Protein AF-A0AAD4GGA5-F1 (afdb_monomer)

Secondary structure (DSSP, 8-state):
-HHHHHHHHHHHHHHHHHHHHHHHHHHHHHHHHHHHHHHHHHHHHHHHHHHHHTS--HHHHHHHHHHHHHHHHSTTSSTTS---------S-HHHHHHHHHHHHHHHHHHHHHHHHHHHHT-

Foldseek 3Di:
DVVVVVVVVVVVVVVVVVVVVCVLVVVVVVVVVVLVVVVVVLVVVLVVVVVVLVDDDVVLQVVLVVVVVVCVVVVPPPPPDDSDSPPCPTDPPVVSVVVNVVVVVVSVVVVVVVVVVSVVSD

InterPro domains:
  IPR045338 Domain of unknown function DUF6535 [PF20153] (7-122)

Solvent-accessible surface area (backbone atoms only — not comparable to full-atom values): 7010 Å² total; per-residue (Å²): 114,69,66,61,53,50,52,52,52,51,50,50,52,51,54,50,52,49,49,51,48,51,54,57,48,49,56,51,50,53,54,52,49,56,48,53,50,51,54,49,51,51,50,51,50,47,54,51,48,53,54,55,52,69,47,76,59,69,62,62,57,48,52,48,51,50,54,49,51,52,35,71,74,37,85,67,78,49,84,87,55,85,87,62,78,80,75,77,83,61,65,60,66,67,60,56,48,52,53,52,51,52,55,49,50,52,52,50,51,52,52,51,52,44,54,53,50,58,60,66,76,104

Mean predicted aligned error: 15.93 Å

Organism: NCBI:txid1328754

Radius of gyration: 30.96 Å; Cα contacts (8 Å, |Δi|>4): 26; chains: 1; bounding box: 60×20×98 Å

pLDDT: mean 70.15, std 10.77, range [49.81, 89.25]

Structure (mmCIF, N/CA/C/O backbone):
data_AF-A0AAD4GGA5-F1
#
_entry.id   AF-A0AAD4GGA5-F1
#
loop_
_atom_site.group_PDB
_atom_site.id
_atom_site.type_symbol
_atom_site.label_atom_id
_atom_site.label_alt_id
_atom_site.label_comp_id
_atom_site.label_asym_id
_atom_site.label_entity_id
_atom_site.label_seq_id
_atom_site.pdbx_PDB_ins_code
_atom_site.Cartn_x
_atom_site.Cartn_y
_atom_site.Cartn_z
_atom_site.occupancy
_atom_site.B_iso_or_equiv
_atom_site.auth_seq_id
_atom_site.auth_comp_id
_atom_site.auth_asym_id
_atom_site.auth_atom_id
_atom_site.pdbx_PDB_model_num
ATOM 1 N N . ASP A 1 1 ? 21.864 12.130 -53.536 1.00 63.09 1 ASP A N 1
ATOM 2 C CA . ASP A 1 1 ? 21.676 10.683 -53.293 1.00 63.09 1 ASP A CA 1
ATOM 3 C C . ASP A 1 1 ? 22.398 10.146 -52.047 1.00 63.09 1 ASP A C 1
ATOM 5 O O . ASP A 1 1 ? 21.815 9.370 -51.300 1.00 63.09 1 ASP A O 1
ATOM 9 N N . ARG A 1 2 ? 23.648 10.552 -51.757 1.00 67.06 2 ARG A N 1
ATOM 10 C CA . ARG A 1 2 ? 24.365 10.100 -50.540 1.00 67.06 2 ARG A CA 1
ATOM 11 C C . ARG A 1 2 ? 23.802 10.681 -49.237 1.00 67.06 2 ARG A C 1
ATOM 13 O O . ARG A 1 2 ? 23.651 9.937 -48.275 1.00 67.06 2 ARG A O 1
ATOM 20 N N . GLU A 1 3 ? 23.435 11.962 -49.228 1.00 72.38 3 GLU A N 1
ATOM 21 C CA . GLU A 1 3 ? 22.825 12.595 -48.049 1.00 72.38 3 GLU A CA 1
ATOM 22 C C . GLU A 1 3 ? 21.473 11.977 -47.696 1.00 72.38 3 GLU A C 1
ATOM 24 O O . GLU A 1 3 ? 21.202 11.696 -46.537 1.00 72.38 3 GLU A O 1
ATOM 29 N N . THR A 1 4 ? 20.652 11.666 -48.699 1.00 75.38 4 THR A N 1
ATOM 30 C CA . THR A 1 4 ? 19.338 11.047 -48.501 1.00 75.38 4 THR A CA 1
ATOM 31 C C . THR A 1 4 ? 19.458 9.666 -47.856 1.00 75.38 4 THR A C 1
ATOM 33 O O . THR A 1 4 ? 18.672 9.331 -46.978 1.00 75.38 4 THR A O 1
ATOM 36 N N . ARG A 1 5 ? 20.475 8.875 -48.234 1.00 76.12 5 ARG A N 1
ATOM 37 C CA . ARG A 1 5 ? 20.773 7.589 -47.582 1.00 76.12 5 ARG A CA 1
ATOM 38 C C . ARG A 1 5 ? 21.291 7.750 -46.153 1.00 76.12 5 ARG A C 1
ATOM 40 O O . ARG A 1 5 ? 20.927 6.945 -45.304 1.00 76.12 5 ARG A O 1
ATOM 47 N N . PHE A 1 6 ? 22.113 8.766 -45.894 1.00 81.94 6 PHE A N 1
ATOM 48 C CA . PHE A 1 6 ? 22.622 9.055 -44.553 1.00 81.94 6 PHE A CA 1
ATOM 49 C C . PHE A 1 6 ? 21.489 9.448 -43.601 1.00 81.94 6 PHE A C 1
ATOM 51 O O . PHE A 1 6 ? 21.328 8.824 -42.557 1.00 81.94 6 PHE A O 1
ATOM 58 N N . TRP A 1 7 ? 20.639 10.394 -44.008 1.00 83.38 7 TRP A N 1
ATOM 59 C CA . TRP A 1 7 ? 19.472 10.812 -43.231 1.00 83.38 7 TRP A CA 1
ATOM 60 C C . TRP A 1 7 ? 18.483 9.675 -43.005 1.00 83.38 7 TRP A C 1
ATOM 62 O O . TRP A 1 7 ? 17.972 9.530 -41.902 1.00 83.38 7 TRP A O 1
ATOM 72 N N . LYS A 1 8 ? 18.252 8.827 -44.014 1.00 84.50 8 LYS A N 1
ATOM 73 C CA . LYS A 1 8 ? 17.355 7.675 -43.879 1.00 84.50 8 LYS A CA 1
ATOM 74 C C . LYS A 1 8 ? 17.874 6.665 -42.855 1.00 84.50 8 LYS A C 1
ATOM 76 O O . LYS A 1 8 ? 17.095 6.176 -42.050 1.00 84.50 8 LYS A O 1
ATOM 81 N N . LYS A 1 9 ? 19.184 6.407 -42.853 1.00 85.44 9 LYS A N 1
ATOM 82 C CA . LYS A 1 9 ? 19.819 5.488 -41.903 1.00 85.44 9 LYS A CA 1
ATOM 83 C C . LYS A 1 9 ? 19.910 6.069 -40.490 1.00 85.44 9 LYS A C 1
ATOM 85 O O . LYS A 1 9 ? 19.712 5.344 -39.527 1.00 85.44 9 LYS A O 1
ATOM 90 N N . TYR A 1 10 ? 20.155 7.374 -40.367 1.00 85.12 10 TYR A N 1
ATOM 91 C CA . TYR A 1 10 ? 20.096 8.080 -39.086 1.00 85.12 10 TYR A CA 1
ATOM 92 C C . TYR A 1 10 ? 18.684 8.057 -38.494 1.00 85.12 10 TYR A C 1
ATOM 94 O O . T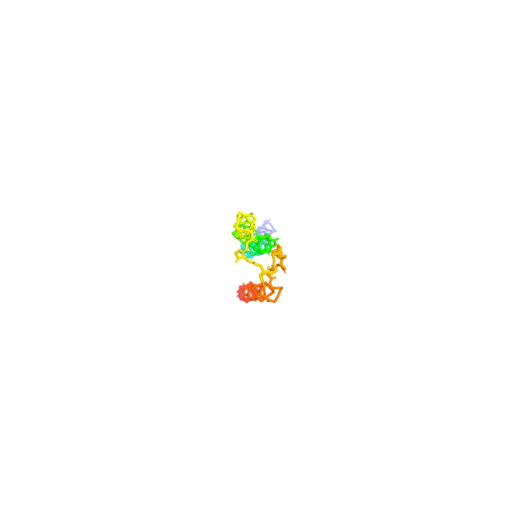YR A 1 10 ? 18.519 7.779 -37.313 1.00 85.12 10 TYR A O 1
ATOM 102 N N . LEU A 1 11 ? 17.667 8.314 -39.322 1.00 88.44 11 LEU A N 1
ATOM 103 C CA . LEU A 1 11 ? 16.273 8.302 -38.893 1.00 88.44 11 LEU A CA 1
ATOM 104 C C . LEU A 1 11 ? 15.829 6.898 -38.467 1.00 88.44 11 LEU A C 1
ATOM 106 O O . LEU A 1 11 ? 15.130 6.768 -37.474 1.00 88.44 11 LEU A O 1
ATOM 110 N N . GLU A 1 12 ? 16.267 5.861 -39.182 1.00 89.25 12 GLU A N 1
ATOM 111 C CA . GLU A 1 12 ? 16.008 4.460 -38.830 1.00 89.25 12 GLU A CA 1
ATOM 112 C C . GLU A 1 12 ? 16.652 4.072 -37.490 1.00 89.25 12 GLU A C 1
ATOM 114 O O . GLU A 1 12 ? 15.994 3.464 -36.652 1.00 89.25 12 GLU A O 1
ATOM 119 N N . GLU A 1 13 ? 17.904 4.476 -37.251 1.00 85.12 13 GLU A N 1
ATOM 120 C CA . GLU A 1 13 ? 18.596 4.221 -35.981 1.00 85.12 13 GLU A CA 1
ATOM 121 C C . GLU A 1 13 ? 17.954 4.990 -34.815 1.00 85.12 13 GLU A C 1
ATOM 123 O O . GLU A 1 13 ? 17.745 4.432 -33.739 1.00 85.12 13 GLU A O 1
ATOM 128 N N . ALA A 1 14 ? 17.590 6.257 -35.037 1.00 82.44 14 ALA A N 1
ATOM 129 C CA . ALA A 1 14 ? 16.913 7.084 -34.042 1.00 82.44 14 ALA A CA 1
ATOM 130 C C . ALA A 1 14 ? 15.531 6.521 -33.675 1.00 82.44 14 ALA A C 1
ATOM 132 O O . ALA A 1 14 ? 15.186 6.459 -32.501 1.00 82.44 14 ALA A O 1
ATOM 133 N N . ASP A 1 15 ? 14.769 6.061 -34.665 1.00 87.19 15 ASP A N 1
ATOM 134 C CA . ASP A 1 15 ? 13.454 5.442 -34.485 1.00 87.19 15 ASP A CA 1
ATOM 135 C C . ASP A 1 15 ? 13.549 4.076 -33.776 1.00 87.19 15 ASP A C 1
ATOM 137 O O . ASP A 1 15 ? 12.698 3.723 -32.959 1.00 87.19 15 ASP A O 1
ATOM 141 N N . ASN A 1 16 ? 14.623 3.315 -34.015 1.00 84.31 16 ASN A N 1
ATOM 142 C CA . ASN A 1 16 ? 14.896 2.091 -33.262 1.00 84.31 16 ASN A CA 1
ATOM 143 C C . ASN A 1 16 ? 15.264 2.370 -31.801 1.00 84.31 16 ASN A C 1
ATOM 145 O O . ASN A 1 16 ? 14.731 1.717 -30.903 1.00 84.31 16 ASN A O 1
ATOM 149 N N . TYR A 1 17 ? 16.131 3.355 -31.561 1.00 81.31 17 TYR A N 1
ATOM 150 C CA . TYR A 1 17 ? 16.516 3.768 -30.214 1.00 81.31 17 TYR A CA 1
ATOM 151 C C . TYR A 1 17 ? 15.314 4.288 -29.416 1.00 81.31 17 TYR A C 1
ATOM 153 O O . TYR A 1 17 ? 15.133 3.917 -28.257 1.00 81.31 17 TYR A O 1
ATOM 161 N N . ASP A 1 18 ? 14.461 5.100 -30.043 1.00 81.69 18 ASP A N 1
ATOM 162 C CA . ASP A 1 18 ? 13.271 5.656 -29.400 1.00 81.69 18 ASP A CA 1
ATOM 163 C C . ASP A 1 18 ? 12.245 4.559 -29.079 1.00 81.69 18 ASP A C 1
ATOM 165 O O . ASP A 1 18 ? 11.717 4.502 -27.968 1.00 81.69 18 ASP A O 1
ATOM 169 N N . ARG A 1 19 ? 12.039 3.593 -29.987 1.00 80.75 19 ARG A N 1
ATOM 170 C CA . ARG A 1 19 ? 11.214 2.406 -29.705 1.00 80.75 19 ARG A CA 1
ATOM 171 C C . ARG A 1 19 ? 11.735 1.591 -28.531 1.00 80.75 19 ARG A C 1
ATOM 173 O O . ARG A 1 19 ? 10.940 1.172 -27.690 1.00 80.75 19 ARG A O 1
ATOM 180 N N . ASP A 1 20 ? 13.038 1.344 -28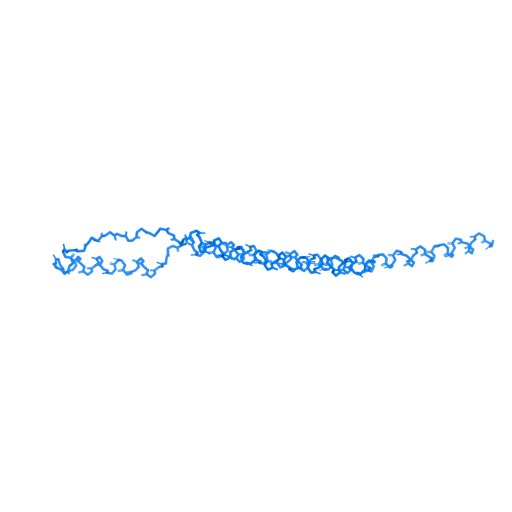.465 1.00 79.75 20 ASP A N 1
ATOM 181 C CA . ASP A 1 20 ? 13.633 0.583 -27.367 1.00 79.75 20 ASP A CA 1
ATOM 182 C C . ASP A 1 20 ? 13.570 1.346 -26.042 1.00 79.75 20 ASP A C 1
ATOM 184 O O . ASP A 1 20 ? 13.275 0.749 -25.002 1.00 79.75 20 ASP A O 1
ATOM 188 N N . PHE A 1 21 ? 13.745 2.667 -26.078 1.00 74.00 21 PHE A N 1
ATOM 189 C CA . PHE A 1 21 ? 13.574 3.536 -24.921 1.00 74.00 21 PHE A CA 1
ATOM 190 C C . PHE A 1 21 ? 12.125 3.541 -24.424 1.00 74.00 21 PHE A C 1
ATOM 192 O O . PHE A 1 21 ? 11.890 3.319 -23.236 1.00 74.00 21 PHE A O 1
ATOM 199 N N . ILE A 1 22 ? 11.146 3.709 -25.317 1.00 77.00 22 ILE A N 1
ATOM 200 C CA . ILE A 1 22 ? 9.717 3.658 -24.981 1.00 77.00 22 ILE A CA 1
ATOM 201 C C . ILE A 1 22 ? 9.338 2.273 -24.456 1.00 77.00 22 ILE A C 1
ATOM 203 O O . ILE A 1 22 ? 8.606 2.178 -23.475 1.00 77.00 22 ILE A O 1
ATOM 207 N N . ARG A 1 23 ? 9.866 1.194 -25.041 1.00 75.38 23 ARG A N 1
ATOM 208 C CA . ARG A 1 23 ? 9.612 -0.182 -24.590 1.00 75.38 23 ARG A CA 1
ATOM 209 C C . ARG A 1 23 ? 10.174 -0.442 -23.190 1.00 75.38 23 ARG A C 1
ATOM 211 O O . ARG A 1 23 ? 9.469 -0.986 -22.342 1.00 75.38 23 ARG A O 1
ATOM 218 N N . LYS A 1 24 ? 11.414 -0.016 -22.922 1.00 70.69 24 LYS A N 1
ATOM 219 C CA . LYS A 1 24 ? 12.052 -0.122 -21.598 1.00 70.69 24 LYS A CA 1
ATOM 220 C C . LYS A 1 24 ? 11.335 0.754 -20.569 1.00 70.69 24 LYS A C 1
ATOM 222 O O . LYS A 1 24 ? 11.066 0.308 -19.459 1.00 70.69 24 LYS A O 1
ATOM 227 N N . ASN A 1 25 ? 10.973 1.979 -20.943 1.00 67.00 25 ASN A N 1
ATOM 228 C CA . ASN A 1 25 ? 10.278 2.914 -20.066 1.00 67.00 25 ASN A CA 1
ATOM 229 C C . ASN A 1 25 ? 8.826 2.497 -19.787 1.00 67.00 25 ASN A C 1
ATOM 231 O O . ASN A 1 25 ? 8.367 2.634 -18.659 1.00 67.00 25 ASN A O 1
ATOM 235 N N . GLY A 1 26 ? 8.122 1.938 -20.772 1.00 72.19 26 GLY A N 1
ATOM 236 C CA . GLY A 1 26 ? 6.757 1.431 -20.621 1.00 72.19 26 GLY A CA 1
ATOM 237 C C . GLY A 1 26 ? 6.664 0.338 -19.556 1.00 72.19 26 GLY A C 1
ATOM 238 O O . GLY A 1 26 ? 5.834 0.433 -18.658 1.00 72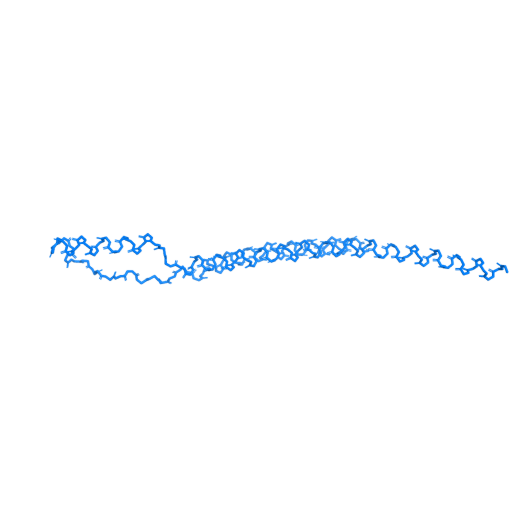.19 26 GLY A O 1
ATOM 239 N N . SER A 1 27 ? 7.598 -0.618 -19.575 1.00 67.88 27 SER A N 1
ATOM 240 C CA . SER A 1 27 ? 7.730 -1.654 -18.535 1.00 67.88 27 SER A CA 1
ATOM 241 C C . SER A 1 27 ? 7.946 -1.057 -17.133 1.00 67.88 27 SER A C 1
ATOM 243 O O . SER A 1 27 ? 7.331 -1.482 -16.153 1.00 67.88 27 SER A O 1
ATOM 245 N N . ASN A 1 28 ? 8.769 -0.007 -17.023 1.00 71.06 28 ASN A N 1
ATOM 246 C CA . ASN A 1 28 ? 9.010 0.676 -15.748 1.00 71.06 28 ASN A CA 1
ATOM 247 C C . ASN A 1 28 ? 7.756 1.409 -15.240 1.00 71.06 28 ASN A C 1
ATOM 249 O O . ASN A 1 28 ? 7.478 1.398 -14.040 1.00 71.06 28 ASN A O 1
ATOM 253 N N . VAL A 1 29 ? 6.991 2.031 -16.143 1.00 76.31 29 VAL A N 1
ATOM 254 C CA . VAL A 1 29 ? 5.741 2.734 -15.815 1.00 76.31 29 VAL A CA 1
ATOM 255 C C . VAL A 1 29 ? 4.668 1.754 -15.340 1.00 76.31 29 VAL A C 1
ATOM 257 O O . VAL A 1 29 ? 4.014 2.033 -14.338 1.00 76.31 29 VAL A O 1
ATOM 260 N N . GLU A 1 30 ? 4.518 0.594 -15.985 1.00 77.62 30 GLU A N 1
ATOM 261 C CA . GLU A 1 30 ? 3.603 -0.466 -15.530 1.00 77.62 30 GLU A CA 1
ATOM 262 C C . GLU A 1 30 ? 3.963 -0.958 -14.121 1.00 77.62 30 GLU A C 1
ATOM 264 O O . GLU A 1 30 ? 3.086 -1.084 -13.261 1.00 77.62 30 GLU A O 1
ATOM 269 N N . GLY A 1 31 ? 5.259 -1.145 -13.849 1.00 75.19 31 GLY A N 1
ATOM 270 C CA . GLY A 1 31 ? 5.763 -1.473 -12.516 1.00 75.19 31 GLY A CA 1
ATOM 271 C C . GLY A 1 31 ? 5.383 -0.419 -11.475 1.00 75.19 31 GLY A C 1
ATOM 272 O O . GLY A 1 31 ? 4.797 -0.749 -10.450 1.00 75.19 31 GLY A O 1
ATOM 273 N N . VAL A 1 32 ? 5.635 0.864 -11.737 1.00 75.88 32 VAL A N 1
ATOM 274 C CA . VAL A 1 32 ? 5.269 1.945 -10.801 1.00 75.88 32 VAL A CA 1
ATOM 275 C C . VAL A 1 32 ? 3.748 2.036 -10.600 1.00 75.88 32 VAL A C 1
ATOM 277 O O . VAL A 1 32 ? 3.294 2.301 -9.485 1.00 75.88 32 VAL A O 1
ATOM 280 N N . LEU A 1 33 ? 2.946 1.764 -11.634 1.00 81.62 33 LEU A N 1
ATOM 281 C CA . LEU A 1 33 ? 1.485 1.846 -11.569 1.00 81.62 33 LEU A CA 1
ATOM 282 C C . LEU A 1 33 ? 0.866 0.736 -10.701 1.00 81.62 33 LEU A C 1
ATOM 284 O O . LEU A 1 33 ? -0.014 1.019 -9.886 1.00 81.62 33 LEU A O 1
ATOM 288 N N . ILE A 1 34 ? 1.358 -0.505 -10.810 1.00 82.06 34 ILE A N 1
ATOM 289 C CA . ILE A 1 34 ? 0.942 -1.620 -9.936 1.00 82.06 34 ILE A CA 1
ATOM 290 C C . ILE A 1 34 ? 1.244 -1.283 -8.471 1.00 82.06 34 ILE A C 1
ATOM 292 O O . ILE A 1 34 ? 0.431 -1.547 -7.585 1.00 82.06 34 ILE A O 1
ATOM 296 N N . PHE A 1 35 ? 2.381 -0.639 -8.212 1.00 76.38 35 PHE A N 1
ATOM 297 C CA . PHE A 1 35 ? 2.804 -0.262 -6.866 1.00 76.38 35 PHE A CA 1
ATOM 298 C C . PHE A 1 35 ? 1.998 0.894 -6.302 1.00 76.38 35 PHE A C 1
ATOM 300 O O . PHE A 1 35 ? 1.611 0.844 -5.137 1.00 76.38 35 PHE A O 1
ATOM 307 N N . ALA A 1 36 ? 1.683 1.895 -7.122 1.00 83.00 36 ALA A N 1
ATOM 308 C CA . ALA A 1 36 ? 0.759 2.956 -6.744 1.00 83.00 36 ALA A CA 1
ATOM 309 C C . ALA A 1 36 ? -0.619 2.381 -6.368 1.00 83.00 36 ALA A C 1
ATOM 311 O O . ALA A 1 36 ? -1.190 2.770 -5.347 1.00 83.00 36 ALA A O 1
ATOM 312 N N . GLY A 1 37 ? -1.117 1.402 -7.134 1.00 83.75 37 GLY A N 1
ATOM 313 C CA . GLY A 1 37 ? -2.349 0.676 -6.822 1.00 83.75 37 GLY A CA 1
ATOM 314 C C . GLY A 1 37 ? -2.269 -0.092 -5.500 1.00 83.75 37 GLY A C 1
ATOM 315 O O . GLY A 1 37 ? -3.149 0.048 -4.651 1.00 83.75 37 GLY A O 1
ATOM 316 N N . LEU A 1 38 ? -1.189 -0.847 -5.280 1.00 83.06 38 LEU A N 1
ATOM 317 C CA . LEU A 1 38 ? -0.987 -1.617 -4.050 1.00 83.06 38 LEU A CA 1
ATOM 318 C C . LEU A 1 38 ? -0.850 -0.706 -2.819 1.00 83.06 38 LEU A C 1
ATOM 320 O O . LEU A 1 38 ? -1.472 -0.949 -1.788 1.00 83.06 38 LEU A O 1
ATOM 324 N N . PHE A 1 39 ? -0.085 0.379 -2.938 1.00 79.25 39 PHE A N 1
ATOM 325 C CA . PHE A 1 39 ? 0.085 1.388 -1.893 1.00 79.25 39 PHE A CA 1
ATOM 326 C C . PHE A 1 39 ? -1.238 2.081 -1.547 1.00 79.25 39 PHE A C 1
ATOM 328 O O . PHE A 1 39 ? -1.546 2.285 -0.369 1.00 79.25 39 PHE A O 1
ATOM 335 N N . SER A 1 40 ? -2.046 2.403 -2.560 1.00 84.75 40 SER A N 1
ATOM 336 C CA . SER A 1 40 ? -3.384 2.965 -2.371 1.00 84.75 40 SER A CA 1
ATOM 337 C C . SER A 1 40 ? -4.310 1.979 -1.655 1.00 84.75 40 SER A C 1
ATOM 339 O O . SER A 1 40 ? -4.969 2.363 -0.691 1.00 84.75 40 SER A O 1
ATOM 341 N N . ALA A 1 41 ? -4.298 0.699 -2.043 1.00 83.31 41 ALA A N 1
ATOM 342 C CA . ALA A 1 41 ? -5.084 -0.348 -1.393 1.00 83.31 41 ALA A CA 1
ATOM 343 C C . ALA A 1 41 ? -4.696 -0.537 0.083 1.00 83.31 41 ALA A C 1
ATOM 345 O O . ALA A 1 41 ? -5.570 -0.603 0.947 1.00 83.31 41 ALA A O 1
ATOM 346 N N . VAL A 1 42 ? -3.395 -0.554 0.392 1.00 79.12 42 VAL A N 1
ATOM 347 C CA . VAL A 1 42 ? -2.899 -0.641 1.775 1.00 79.12 42 VAL A CA 1
ATOM 348 C C . VAL A 1 42 ? -3.309 0.595 2.578 1.00 79.12 42 VAL A C 1
ATOM 350 O O . VAL A 1 42 ? -3.795 0.457 3.696 1.00 79.12 42 VAL A O 1
ATOM 353 N N . SER A 1 43 ? -3.192 1.796 2.004 1.00 77.50 43 SER A N 1
ATOM 354 C CA . SER A 1 43 ? -3.606 3.049 2.656 1.00 77.50 43 SER A CA 1
ATOM 355 C C . SER A 1 43 ? -5.120 3.112 2.899 1.00 77.50 43 SER A C 1
ATOM 357 O O . SER A 1 43 ? -5.562 3.568 3.952 1.00 77.50 43 SER A O 1
ATOM 359 N N . ALA A 1 44 ? -5.927 2.619 1.956 1.00 82.31 44 ALA A N 1
ATOM 360 C CA . ALA A 1 44 ? -7.378 2.525 2.092 1.00 82.31 44 ALA A CA 1
ATOM 361 C C . ALA A 1 44 ? -7.782 1.492 3.154 1.00 82.31 44 ALA A C 1
ATOM 363 O O . ALA A 1 44 ? -8.632 1.780 3.996 1.00 82.31 44 ALA A O 1
ATOM 364 N N . SER A 1 45 ? -7.136 0.320 3.162 1.00 79.56 45 SER A N 1
ATOM 365 C CA . SER A 1 45 ? -7.331 -0.694 4.201 1.00 79.56 45 SER A CA 1
ATOM 366 C C . SER A 1 45 ? -6.927 -0.158 5.568 1.00 79.56 45 SER A C 1
ATOM 368 O O . SER A 1 45 ? -7.652 -0.366 6.529 1.00 79.56 45 SER A O 1
ATOM 370 N N . PHE A 1 46 ? -5.815 0.573 5.658 1.00 72.81 46 PHE A N 1
ATOM 371 C CA . PHE A 1 46 ? -5.384 1.234 6.883 1.00 72.81 46 PHE A CA 1
ATOM 372 C C . PHE A 1 46 ? -6.434 2.227 7.381 1.00 72.81 46 PHE A C 1
ATOM 374 O O . PHE A 1 46 ? -6.841 2.157 8.537 1.00 72.81 46 PHE A O 1
ATOM 381 N N . LEU A 1 47 ? -6.927 3.107 6.507 1.00 74.44 47 LEU A N 1
ATOM 382 C CA . LEU A 1 47 ? -7.965 4.070 6.865 1.00 74.44 47 LEU A CA 1
ATOM 383 C C . LEU A 1 47 ? -9.257 3.371 7.319 1.00 74.44 47 LEU A C 1
ATOM 385 O O . LEU A 1 47 ? -9.893 3.826 8.267 1.00 74.44 47 LEU A O 1
ATOM 389 N N . GLY A 1 48 ? -9.625 2.255 6.683 1.00 72.31 48 GLY A N 1
ATOM 390 C CA . GLY A 1 48 ? -10.759 1.415 7.073 1.00 72.31 48 GLY A CA 1
ATOM 391 C C . GLY A 1 48 ? -10.560 0.708 8.416 1.00 72.31 48 GLY A C 1
ATOM 392 O O . GLY A 1 48 ? -11.472 0.707 9.244 1.00 72.31 48 GLY A O 1
ATOM 393 N N . SER A 1 49 ? -9.368 0.167 8.668 1.00 65.88 49 SER A N 1
ATOM 394 C CA . SER A 1 49 ? -9.010 -0.452 9.945 1.00 65.88 49 SER A CA 1
ATOM 395 C C . SER A 1 49 ? -9.018 0.579 11.059 1.00 65.88 49 SER A C 1
ATOM 397 O O . SER A 1 49 ? -9.712 0.359 12.035 1.00 65.88 49 SER A O 1
ATOM 399 N N . ILE A 1 50 ? -8.378 1.743 10.880 1.00 64.12 50 ILE A N 1
ATOM 400 C CA . ILE A 1 50 ? -8.454 2.856 11.837 1.00 64.12 50 ILE A CA 1
ATOM 401 C C . ILE A 1 50 ? -9.908 3.241 12.095 1.00 64.12 50 ILE A C 1
ATOM 403 O O . ILE A 1 50 ? -10.281 3.440 13.235 1.00 64.12 50 ILE A O 1
ATOM 407 N N . ARG A 1 51 ? -10.748 3.361 11.060 1.00 60.16 51 ARG A N 1
ATOM 408 C CA . ARG A 1 51 ? -12.170 3.722 11.218 1.00 60.16 51 ARG A CA 1
ATOM 409 C C . ARG A 1 51 ? -12.973 2.668 11.977 1.00 60.16 51 ARG A C 1
ATOM 411 O O . ARG A 1 51 ? -13.920 3.030 12.669 1.00 60.16 51 ARG A O 1
ATOM 418 N N . SER A 1 52 ? -12.644 1.394 11.799 1.00 57.03 52 SER A N 1
ATOM 419 C CA . S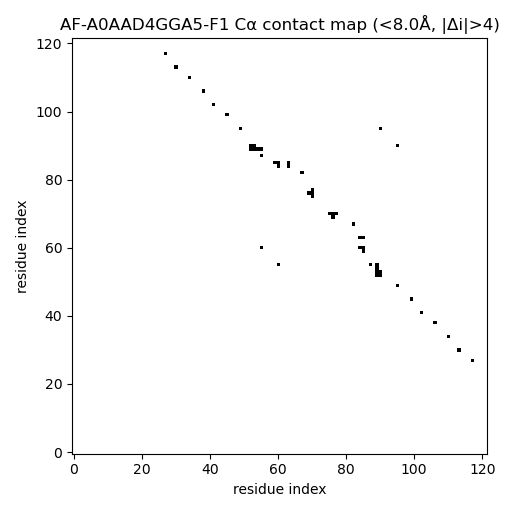ER A 1 52 ? -13.315 0.275 12.471 1.00 57.03 52 SER A CA 1
ATOM 420 C C . SER A 1 52 ? -12.856 0.167 13.921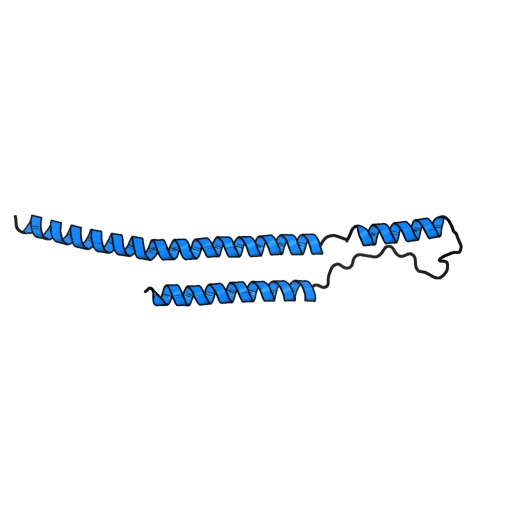 1.00 57.03 52 SER A C 1
ATOM 422 O O . SER A 1 52 ? -13.681 0.037 14.814 1.00 57.03 52 SER A O 1
ATOM 424 N N . ASP A 1 53 ? -11.556 0.343 14.147 1.00 56.00 53 ASP A N 1
ATOM 425 C CA . ASP A 1 53 ? -10.955 0.478 15.468 1.00 56.00 53 ASP A CA 1
ATOM 426 C C . ASP A 1 53 ? -11.323 1.808 16.133 1.00 56.00 53 ASP A C 1
ATOM 428 O O . ASP A 1 53 ? -11.171 1.926 17.333 1.00 56.00 53 ASP A O 1
ATOM 432 N N . LEU A 1 54 ? -11.814 2.824 15.410 1.00 51.19 54 LEU A N 1
ATOM 433 C CA . LEU A 1 54 ? -12.305 4.067 16.013 1.00 51.19 54 LEU A CA 1
ATOM 434 C C . LEU A 1 54 ? -13.792 4.044 16.395 1.00 51.19 54 LEU A C 1
ATOM 436 O O . LEU A 1 54 ? -14.313 5.051 16.880 1.00 51.19 54 LEU A O 1
ATOM 440 N N . GLN A 1 55 ? -14.487 2.930 16.159 1.00 51.75 55 GLN A N 1
ATOM 441 C CA . GLN A 1 55 ? -15.908 2.807 16.456 1.00 51.75 55 GLN A CA 1
ATOM 442 C C . GLN A 1 55 ? -16.148 1.878 17.655 1.00 51.75 55 GLN A C 1
ATOM 444 O O . GLN A 1 55 ? -15.612 0.769 17.693 1.00 51.75 55 GLN A O 1
ATOM 449 N N . PRO A 1 56 ? -16.985 2.292 18.626 1.00 50.91 56 PRO A N 1
ATOM 450 C CA . PRO A 1 56 ? -17.399 1.430 19.723 1.00 50.91 56 PRO A CA 1
ATOM 451 C C . PRO A 1 56 ? -18.064 0.162 19.189 1.00 50.91 56 PRO A C 1
ATOM 453 O O . PRO A 1 56 ? -18.968 0.237 18.355 1.00 50.91 56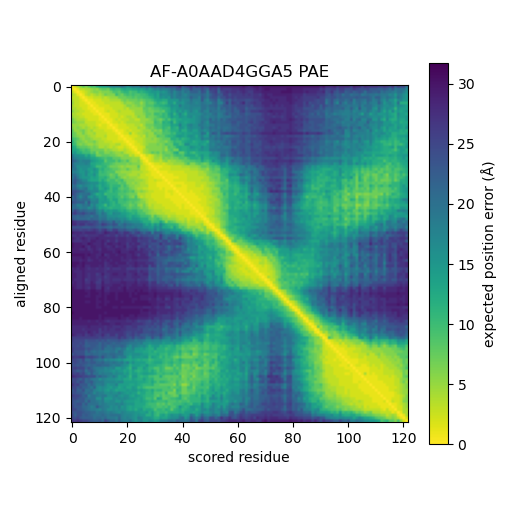 PRO A O 1
ATOM 456 N N . ASN A 1 57 ? -17.653 -1.006 19.688 1.00 55.59 57 ASN A N 1
ATOM 457 C CA . ASN A 1 57 ? -18.307 -2.263 19.348 1.00 55.59 57 ASN A CA 1
ATOM 458 C C . ASN A 1 57 ? -19.785 -2.199 19.806 1.00 55.59 57 ASN A C 1
ATOM 460 O O . ASN A 1 57 ? -20.053 -1.996 20.998 1.00 55.59 57 ASN A O 1
ATOM 464 N N . PRO A 1 58 ? -20.767 -2.369 18.898 1.00 53.56 58 PRO A N 1
ATOM 465 C CA . PRO A 1 58 ? -22.193 -2.311 19.237 1.00 53.56 58 PRO A CA 1
ATOM 466 C C . PRO A 1 58 ? -22.614 -3.412 20.228 1.00 53.56 58 PRO A C 1
ATOM 468 O O . PRO A 1 58 ? -23.651 -3.315 20.883 1.00 53.56 58 PRO A O 1
ATOM 471 N N . THR A 1 59 ? -21.799 -4.457 20.372 1.00 55.88 59 THR A N 1
ATOM 472 C CA . THR A 1 59 ? -22.040 -5.563 21.305 1.00 55.88 59 THR A CA 1
ATOM 473 C C . THR A 1 59 ? -21.766 -5.152 22.752 1.00 55.88 59 THR A C 1
ATOM 475 O O . THR A 1 59 ? -22.549 -5.479 23.642 1.00 55.88 59 THR A O 1
ATOM 478 N N . ASP A 1 60 ? -20.708 -4.374 22.993 1.00 56.22 60 ASP A N 1
ATOM 479 C CA . ASP A 1 60 ? -20.333 -3.925 24.341 1.00 56.22 60 ASP A CA 1
ATOM 480 C C . ASP A 1 60 ? -21.313 -2.876 24.873 1.00 56.22 60 ASP A C 1
ATOM 482 O O . ASP A 1 60 ? -21.699 -2.900 26.042 1.00 56.22 60 ASP A O 1
ATOM 486 N N . THR A 1 61 ? -21.803 -2.007 23.987 1.00 55.69 61 THR A N 1
ATOM 487 C CA . THR A 1 61 ? -22.873 -1.051 24.304 1.00 55.69 61 THR A CA 1
ATOM 488 C C . THR A 1 61 ? -24.202 -1.754 24.579 1.00 55.69 61 THR A C 1
ATOM 490 O O . THR A 1 61 ? -24.879 -1.411 25.546 1.00 55.69 61 THR A O 1
ATOM 493 N N . THR A 1 62 ? -24.558 -2.786 23.807 1.00 59.28 62 THR A N 1
ATOM 494 C CA . THR A 1 62 ? -25.783 -3.572 24.045 1.00 59.28 62 THR A CA 1
ATOM 495 C C . THR A 1 62 ? -25.715 -4.350 25.362 1.00 59.28 62 THR A C 1
ATOM 497 O O . THR A 1 62 ? -26.678 -4.339 26.126 1.00 59.28 62 THR A O 1
ATOM 500 N N . ASN A 1 63 ? -24.573 -4.966 25.680 1.00 60.12 63 ASN A N 1
ATOM 501 C CA . ASN A 1 63 ? -24.376 -5.684 26.943 1.00 60.12 63 ASN A CA 1
ATOM 502 C C . ASN A 1 63 ? -24.420 -4.748 28.159 1.00 60.12 63 ASN A C 1
ATOM 504 O O . ASN A 1 63 ? -25.043 -5.084 29.166 1.00 60.12 63 ASN A O 1
ATOM 508 N N . ALA A 1 64 ? -23.835 -3.551 28.055 1.00 61.66 64 ALA A N 1
ATOM 509 C CA . ALA A 1 64 ? -23.917 -2.543 29.109 1.00 61.66 64 ALA A CA 1
ATOM 510 C C . ALA A 1 64 ? -25.355 -2.050 29.337 1.00 61.66 64 ALA A C 1
ATOM 512 O O . ALA A 1 64 ? -25.803 -1.940 30.480 1.00 61.66 64 ALA A O 1
ATOM 513 N N . LEU A 1 65 ? -26.104 -1.807 28.256 1.00 61.91 65 LEU A N 1
ATOM 514 C CA . LEU A 1 65 ? -27.514 -1.420 28.335 1.00 61.91 6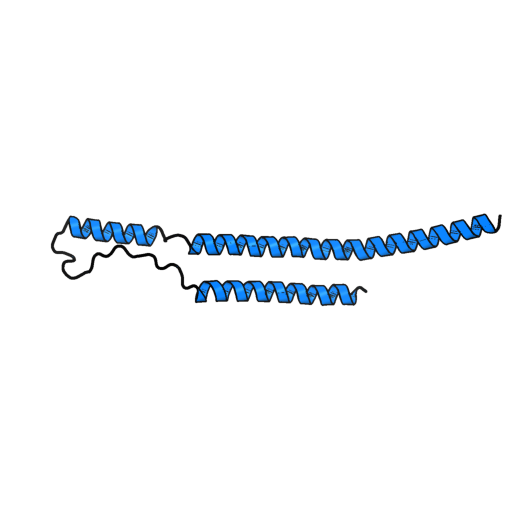5 LEU A CA 1
ATOM 515 C C . LEU A 1 65 ? -28.384 -2.547 28.914 1.00 61.91 65 LEU A C 1
ATOM 517 O O . LEU A 1 65 ? -29.261 -2.276 29.734 1.00 61.91 65 LEU A O 1
ATOM 521 N N . LEU A 1 66 ? -28.120 -3.806 28.552 1.00 66.88 66 LEU A N 1
ATOM 522 C CA . LEU A 1 66 ? -28.802 -4.976 29.115 1.00 66.88 66 LEU A CA 1
ATOM 523 C C . LEU A 1 66 ? -28.522 -5.135 30.614 1.00 66.88 66 LEU A C 1
ATOM 525 O O . LEU A 1 66 ? -29.460 -5.349 31.381 1.00 66.88 66 LEU A O 1
ATOM 529 N N . MET A 1 67 ? -27.272 -4.968 31.060 1.00 63.19 67 MET A N 1
ATOM 530 C CA . MET A 1 67 ? -26.938 -4.971 32.492 1.00 63.19 67 MET A CA 1
ATOM 531 C C . MET A 1 67 ? -27.653 -3.844 33.249 1.00 63.19 67 MET A C 1
ATOM 533 O O . MET A 1 67 ? -28.151 -4.065 34.355 1.00 63.19 67 MET A O 1
ATOM 537 N N . MET A 1 68 ? -27.764 -2.656 32.646 1.00 63.62 68 MET A N 1
ATOM 538 C CA . MET A 1 68 ? -28.477 -1.524 33.240 1.00 63.62 68 MET A CA 1
ATOM 539 C C . MET A 1 68 ? -29.987 -1.778 33.346 1.00 63.62 68 MET A C 1
ATOM 541 O O . MET A 1 68 ? -30.582 -1.491 34.385 1.00 63.62 68 MET A O 1
ATOM 545 N N . LEU A 1 69 ? -30.598 -2.376 32.317 1.00 67.69 69 LEU A N 1
ATOM 546 C CA . LEU A 1 69 ? -32.013 -2.757 32.314 1.00 67.69 69 LEU A CA 1
ATOM 547 C C . LEU A 1 69 ? -32.317 -3.831 33.374 1.00 67.69 69 LEU A C 1
ATOM 549 O O . LEU A 1 69 ? -33.311 -3.726 34.090 1.00 67.69 69 LEU A O 1
ATOM 553 N N . VAL A 1 70 ? -31.453 -4.843 33.505 1.00 67.94 70 VAL A N 1
ATOM 554 C CA . VAL A 1 70 ? -31.598 -5.916 34.504 1.00 67.94 70 VAL A CA 1
ATOM 555 C C . VAL A 1 70 ? -31.460 -5.370 35.926 1.00 67.94 70 VAL A C 1
ATOM 557 O O . VAL A 1 70 ? -32.249 -5.743 36.794 1.00 67.94 70 VAL A O 1
ATOM 560 N N . ASN A 1 71 ? -30.531 -4.439 36.163 1.00 64.69 71 ASN A N 1
ATOM 561 C CA . ASN A 1 71 ? -30.403 -3.768 37.458 1.00 64.69 71 ASN A CA 1
ATOM 562 C C . ASN A 1 71 ? -31.617 -2.879 37.785 1.00 64.69 71 ASN A C 1
ATOM 564 O O . ASN A 1 71 ? -32.097 -2.887 38.915 1.00 64.69 71 ASN A O 1
ATOM 568 N N . ALA A 1 72 ? -32.143 -2.142 36.800 1.00 63.59 72 ALA A N 1
ATOM 569 C CA . ALA A 1 72 ? -33.327 -1.300 36.981 1.00 63.59 72 ALA A CA 1
ATOM 570 C C . ALA A 1 72 ? -34.600 -2.120 37.257 1.00 63.59 72 ALA A C 1
ATOM 572 O O . ALA A 1 72 ? -35.475 -1.677 37.997 1.00 63.59 72 ALA A O 1
ATOM 573 N N . ASN A 1 73 ? -34.703 -3.319 36.676 1.00 66.00 73 ASN A N 1
ATOM 574 C CA . ASN A 1 73 ? -35.828 -4.227 36.893 1.00 66.00 73 ASN A CA 1
ATOM 575 C C . ASN A 1 73 ? -35.724 -4.959 38.243 1.00 66.00 73 ASN A C 1
ATOM 577 O O . ASN A 1 73 ? -36.724 -5.152 38.929 1.00 66.00 73 ASN A O 1
ATOM 581 N N . ASN A 1 74 ? -34.508 -5.323 38.655 1.00 63.97 74 ASN A N 1
ATOM 582 C CA . ASN A 1 74 ? -34.258 -6.114 39.851 1.00 63.97 74 ASN A CA 1
ATOM 583 C C . ASN A 1 74 ? -33.334 -5.348 40.807 1.00 63.97 74 ASN A C 1
ATOM 585 O O . ASN A 1 74 ? -32.157 -5.682 40.919 1.00 63.97 74 ASN A O 1
ATOM 589 N N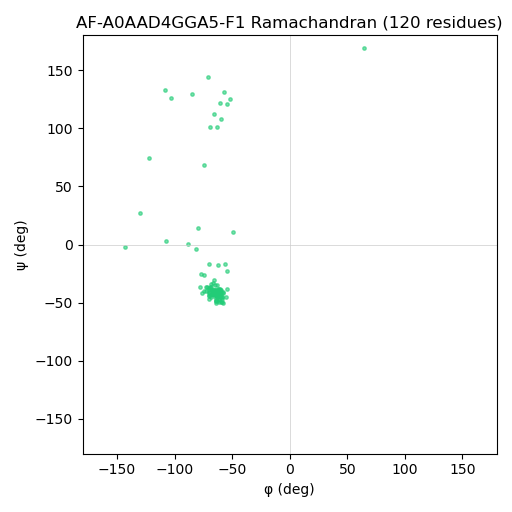 . ASN A 1 75 ? -33.900 -4.327 41.469 1.00 57.94 75 ASN A N 1
ATOM 590 C CA . ASN A 1 75 ? -33.319 -3.250 42.308 1.00 57.94 75 ASN A CA 1
ATOM 591 C C . ASN A 1 75 ? -32.322 -3.678 43.426 1.00 57.94 75 ASN A C 1
ATOM 593 O O . ASN A 1 75 ? -31.993 -2.909 44.326 1.00 57.94 75 ASN A O 1
ATOM 597 N N . SER A 1 76 ? -31.875 -4.933 43.438 1.00 56.75 76 SER A N 1
ATOM 598 C CA . SER A 1 76 ? -30.947 -5.529 44.405 1.00 56.75 76 SER A CA 1
ATOM 599 C C . SER A 1 76 ? -29.965 -6.537 43.782 1.00 56.75 76 SER A C 1
ATOM 601 O O . SER A 1 76 ? -29.117 -7.062 44.495 1.00 56.75 76 SER A O 1
ATOM 603 N N . ALA A 1 77 ? -30.041 -6.824 42.477 1.00 57.94 77 ALA A N 1
ATOM 604 C CA . ALA A 1 77 ? -29.214 -7.852 41.838 1.00 57.94 77 ALA A CA 1
ATOM 605 C C . ALA A 1 77 ? -27.745 -7.430 41.633 1.00 57.94 77 ALA A C 1
ATOM 607 O O . ALA A 1 77 ? -26.870 -8.291 41.588 1.00 57.94 77 ALA A O 1
ATOM 608 N N . LEU A 1 78 ? -27.461 -6.126 41.527 1.00 57.16 78 LEU A N 1
ATOM 609 C CA . LEU A 1 78 ? -26.123 -5.595 41.222 1.00 57.16 78 LEU A CA 1
ATOM 610 C C . LEU A 1 78 ? -25.659 -4.493 42.194 1.00 57.16 78 LEU A C 1
ATOM 612 O O . LEU A 1 78 ? -24.812 -3.680 41.837 1.00 57.16 78 LEU A O 1
ATOM 616 N N . SER A 1 79 ? -26.141 -4.480 43.445 1.00 53.22 79 SER A N 1
ATOM 617 C CA . SER A 1 79 ? -25.853 -3.416 44.434 1.00 53.22 79 SER A CA 1
ATOM 618 C C . SER A 1 79 ? -24.361 -3.161 44.721 1.00 53.22 79 SER A C 1
ATOM 620 O O . SER A 1 79 ? -24.021 -2.117 45.268 1.00 53.22 79 SER A O 1
ATOM 622 N N . ASN A 1 80 ? -23.478 -4.099 44.358 1.00 53.66 80 ASN A N 1
ATOM 623 C CA . ASN A 1 80 ? -22.025 -4.004 44.532 1.00 53.66 80 ASN A CA 1
ATOM 624 C C . ASN A 1 80 ? -21.247 -3.778 43.223 1.00 53.66 80 ASN A C 1
ATOM 626 O O . ASN A 1 80 ? -20.017 -3.762 43.251 1.00 53.66 80 ASN A O 1
ATOM 630 N N . GLN A 1 81 ? -21.915 -3.633 42.076 1.00 55.66 81 GLN A N 1
ATOM 631 C CA . GLN A 1 81 ? -21.244 -3.338 40.811 1.00 55.66 81 GLN A CA 1
ATOM 632 C C . GLN A 1 81 ? -21.421 -1.864 40.451 1.00 55.66 81 GLN A C 1
ATOM 634 O O . GLN A 1 81 ? -22.532 -1.347 40.398 1.00 55.66 81 GLN A O 1
ATOM 639 N N . SER A 1 82 ? -20.304 -1.180 40.200 1.00 49.81 82 SER A N 1
ATOM 640 C CA . SER A 1 82 ? -20.307 0.153 39.601 1.00 49.81 82 SER A CA 1
ATOM 641 C C . SER A 1 82 ? -20.904 0.044 38.196 1.00 49.81 82 SER A C 1
ATOM 643 O O . SER A 1 82 ? -20.231 -0.415 37.274 1.00 49.81 82 SER A O 1
ATOM 645 N N . LEU A 1 83 ? -22.177 0.419 38.028 1.00 55.41 83 LEU A N 1
ATOM 646 C CA . LEU A 1 83 ? -22.805 0.583 36.714 1.00 55.41 83 LEU A CA 1
ATOM 647 C C . LEU A 1 83 ? -22.286 1.871 36.058 1.00 55.41 83 LEU A C 1
ATOM 649 O O . LEU A 1 83 ? -22.999 2.862 35.916 1.00 55.41 83 LEU A O 1
ATOM 653 N N . GLY A 1 84 ? -21.010 1.864 35.686 1.00 55.44 84 GLY A N 1
ATOM 654 C CA . GLY A 1 84 ? -20.453 2.820 34.743 1.00 55.44 84 GLY A CA 1
ATOM 655 C C . GLY A 1 84 ? -20.703 2.312 33.330 1.00 55.44 84 GLY A C 1
ATOM 656 O O . GLY A 1 84 ? -20.390 1.162 33.025 1.00 55.44 84 GLY A O 1
ATOM 657 N N . ILE A 1 85 ? -21.260 3.160 32.465 1.00 55.12 85 ILE A N 1
ATOM 658 C CA . ILE A 1 85 ? -21.257 2.919 31.018 1.00 55.12 85 ILE A CA 1
ATOM 659 C C . ILE A 1 85 ? -19.794 2.639 30.643 1.00 55.12 85 ILE A C 1
ATOM 661 O O . ILE A 1 85 ? -18.946 3.458 31.013 1.00 55.12 85 ILE A O 1
ATOM 665 N N . PRO A 1 86 ? -19.460 1.514 29.983 1.00 56.38 86 PRO A N 1
ATOM 666 C CA . PRO A 1 86 ? -18.093 1.277 29.561 1.00 56.38 86 PRO A CA 1
ATOM 667 C C . PRO A 1 86 ? -17.700 2.422 28.630 1.00 56.38 86 PRO A C 1
ATOM 669 O O . PRO A 1 86 ? -18.213 2.549 27.517 1.00 56.38 86 PRO A O 1
ATOM 672 N N . VAL A 1 87 ? -16.833 3.304 29.129 1.00 54.59 87 VAL A N 1
ATOM 673 C CA . VAL A 1 87 ? -16.156 4.293 28.304 1.00 54.59 87 VAL A CA 1
ATOM 674 C C . VAL A 1 87 ? -15.262 3.484 27.391 1.00 54.59 87 VAL A C 1
ATOM 676 O O . VAL A 1 87 ? -14.347 2.791 27.831 1.00 54.59 87 VAL A O 1
ATOM 679 N N . TRP A 1 88 ? -15.610 3.506 26.115 1.00 56.62 88 TRP A N 1
ATOM 680 C CA . TRP A 1 88 ? -14.823 2.874 25.087 1.00 56.62 88 TRP A CA 1
ATOM 681 C C . TRP A 1 88 ? -13.521 3.672 24.950 1.00 56.62 88 TRP A C 1
ATOM 683 O O . TRP A 1 88 ? -13.509 4.758 24.378 1.00 56.62 88 TRP A O 1
ATOM 693 N N . ASP A 1 89 ? -12.443 3.148 25.533 1.00 57.41 89 ASP A N 1
ATOM 694 C CA . ASP A 1 89 ? -11.111 3.778 25.563 1.00 57.41 89 ASP A CA 1
ATOM 695 C C . ASP A 1 89 ? -10.335 3.589 24.244 1.00 57.41 89 ASP A C 1
ATOM 697 O O . ASP A 1 89 ? -9.128 3.799 24.148 1.00 57.41 89 ASP A O 1
ATOM 701 N N . GLY A 1 90 ? -11.047 3.164 23.199 1.00 60.53 90 GLY A N 1
ATOM 702 C CA . GLY A 1 90 ? -10.454 2.758 21.944 1.00 60.53 90 GLY A CA 1
ATOM 703 C C . GLY A 1 90 ? -9.571 1.506 22.065 1.00 60.53 90 GLY A C 1
ATOM 704 O O . GLY A 1 90 ? -9.257 1.004 23.146 1.00 60.53 90 GLY A O 1
ATOM 705 N N . PRO A 1 91 ? -9.171 0.944 20.928 1.00 60.59 91 PRO A N 1
ATOM 706 C CA . PRO A 1 91 ? -8.140 -0.067 20.854 1.00 60.59 91 PRO A CA 1
ATOM 707 C C . PRO A 1 91 ? -6.786 0.571 21.146 1.00 60.59 91 PRO A C 1
ATOM 709 O O . PRO A 1 91 ? -6.496 1.706 20.762 1.00 60.59 91 PRO A O 1
ATOM 712 N N . SER A 1 92 ? -5.930 -0.190 21.827 1.00 65.06 92 SER A N 1
ATOM 713 C CA . SER A 1 92 ? -4.585 0.253 22.177 1.00 65.06 92 SER A CA 1
ATOM 714 C C . SER A 1 92 ? -3.826 0.708 20.926 1.00 65.06 92 SER A C 1
ATOM 716 O O . SER A 1 92 ? -3.571 -0.073 20.005 1.00 65.06 92 SER A O 1
ATOM 718 N N . THR A 1 93 ? -3.389 1.966 20.930 1.00 63.91 93 THR A N 1
ATOM 719 C CA . THR A 1 93 ? -2.561 2.581 19.879 1.00 63.91 93 THR A CA 1
ATOM 720 C C . THR A 1 93 ? -1.283 1.784 19.592 1.00 63.91 93 THR A C 1
ATOM 722 O O . THR A 1 93 ? -0.744 1.850 18.485 1.00 63.91 93 THR A O 1
ATOM 725 N N . ALA A 1 94 ? -0.813 0.971 20.543 1.00 64.69 94 ALA A N 1
ATOM 726 C CA . ALA A 1 94 ? 0.325 0.074 20.363 1.00 64.69 94 ALA A CA 1
ATOM 727 C C . ALA A 1 94 ? 0.010 -1.107 19.422 1.00 64.69 94 ALA A C 1
ATOM 729 O O . ALA A 1 94 ? 0.835 -1.465 18.583 1.00 64.69 94 ALA A O 1
ATOM 730 N N . VAL A 1 95 ? -1.196 -1.678 19.499 1.00 68.44 95 VAL A N 1
ATOM 731 C CA . VAL A 1 95 ? -1.616 -2.786 18.623 1.00 68.44 95 VAL A CA 1
ATOM 732 C C . VAL A 1 95 ? -1.802 -2.272 17.201 1.00 68.44 95 VAL A C 1
ATOM 734 O O . VAL A 1 95 ? -1.239 -2.831 16.260 1.00 68.44 95 VAL A O 1
ATOM 737 N N . VAL A 1 96 ? -2.496 -1.144 17.059 1.00 72.00 96 VAL A N 1
ATOM 738 C CA . VAL A 1 96 ? -2.713 -0.474 15.773 1.00 72.00 96 VAL A CA 1
ATOM 739 C C . VAL A 1 96 ? -1.387 -0.100 15.117 1.00 72.00 96 VAL A C 1
ATOM 741 O O . VAL A 1 96 ? -1.144 -0.464 13.968 1.00 72.00 96 VAL A O 1
ATOM 744 N N . SER A 1 97 ? -0.483 0.552 15.854 1.00 68.06 97 SER A N 1
ATOM 745 C CA . SER A 1 97 ? 0.827 0.937 15.315 1.00 68.06 97 SER A CA 1
ATOM 746 C C . SER A 1 97 ? 1.658 -0.266 14.873 1.00 68.06 97 SER A C 1
ATOM 748 O O . SER A 1 97 ? 2.233 -0.228 13.786 1.00 68.06 97 SER A O 1
ATOM 750 N N . SER A 1 98 ? 1.655 -1.361 15.641 1.00 73.38 98 SER A N 1
ATOM 751 C CA . SER A 1 98 ? 2.381 -2.586 15.285 1.00 73.38 98 SER A CA 1
ATOM 752 C C . SER A 1 98 ? 1.902 -3.208 13.968 1.00 73.38 98 SER A C 1
ATOM 754 O O . SER A 1 98 ? 2.722 -3.622 13.147 1.00 73.38 98 SER A O 1
ATOM 756 N N . GLN A 1 99 ? 0.589 -3.209 13.716 1.00 74.12 99 GLN A N 1
ATOM 757 C CA . GLN A 1 99 ? 0.040 -3.748 12.475 1.00 74.12 99 GLN A CA 1
ATOM 758 C C . GLN A 1 99 ? 0.386 -2.860 11.282 1.00 74.12 99 GLN A C 1
ATOM 760 O O . GLN A 1 99 ? 0.829 -3.366 10.253 1.00 74.12 99 GLN A O 1
ATOM 765 N N . ILE A 1 100 ? 0.277 -1.536 11.429 1.00 78.06 100 ILE A N 1
ATOM 766 C CA . ILE A 1 100 ? 0.674 -0.583 10.381 1.00 78.06 100 ILE A CA 1
ATOM 767 C C . ILE A 1 100 ? 2.148 -0.756 10.029 1.00 78.06 100 ILE A C 1
ATOM 769 O O . ILE A 1 100 ? 2.487 -0.828 8.853 1.00 78.06 100 ILE A O 1
ATOM 773 N N . LEU A 1 101 ? 3.017 -0.842 11.039 1.00 77.06 101 LEU A N 1
ATOM 774 C CA . LEU A 1 101 ? 4.454 -1.046 10.865 1.00 77.06 101 LEU A CA 1
ATOM 775 C C . LEU A 1 101 ? 4.747 -2.361 10.133 1.00 77.06 101 LEU A C 1
ATOM 777 O O . LEU A 1 101 ? 5.589 -2.378 9.236 1.00 77.06 101 LEU A O 1
ATOM 781 N N . GLY A 1 102 ? 4.021 -3.436 10.456 1.00 80.56 102 GLY A N 1
ATOM 782 C CA . GLY A 1 102 ? 4.130 -4.721 9.762 1.00 80.56 102 GLY A CA 1
ATOM 783 C C . GLY A 1 102 ? 3.770 -4.626 8.277 1.00 80.56 102 GLY A C 1
ATOM 784 O O . GLY A 1 102 ? 4.550 -5.040 7.416 1.00 80.56 102 GLY A O 1
ATOM 785 N N . TYR A 1 103 ? 2.626 -4.018 7.954 1.00 74.25 103 TYR A N 1
ATOM 786 C CA . TYR A 1 103 ? 2.192 -3.841 6.564 1.00 74.25 103 TYR A CA 1
ATOM 787 C C . TYR A 1 103 ? 3.061 -2.833 5.792 1.00 74.25 103 TYR A C 1
ATOM 789 O O . TYR A 1 103 ? 3.364 -3.051 4.617 1.00 74.25 103 TYR A O 1
ATOM 797 N N . ALA A 1 104 ? 3.526 -1.764 6.443 1.00 79.75 104 ALA A N 1
ATOM 798 C CA . ALA A 1 104 ? 4.459 -0.799 5.864 1.00 79.75 104 ALA A CA 1
ATOM 799 C C . ALA A 1 104 ? 5.820 -1.442 5.561 1.00 79.75 104 ALA A C 1
ATOM 801 O O . ALA A 1 104 ? 6.379 -1.207 4.491 1.00 79.75 104 ALA A O 1
ATOM 802 N N . GLY A 1 105 ? 6.324 -2.299 6.455 1.00 82.75 105 GLY A N 1
ATOM 803 C CA . GLY A 1 105 ? 7.553 -3.066 6.243 1.00 82.75 105 GLY A CA 1
ATOM 804 C C . GLY A 1 105 ? 7.452 -4.024 5.054 1.00 82.75 105 GLY A C 1
ATOM 805 O O . GLY A 1 105 ? 8.368 -4.088 4.235 1.00 82.75 105 GLY A O 1
ATOM 806 N N . LEU A 1 106 ? 6.314 -4.706 4.898 1.00 79.25 106 LEU A N 1
ATOM 807 C CA . LEU A 1 106 ? 6.018 -5.538 3.724 1.00 79.25 106 LEU A CA 1
ATOM 808 C C . LEU A 1 106 ? 5.998 -4.720 2.426 1.00 79.25 106 LEU A C 1
ATOM 810 O O . LEU A 1 106 ? 6.632 -5.106 1.445 1.00 79.25 106 LEU A O 1
ATOM 814 N N . SER A 1 107 ? 5.323 -3.569 2.433 1.00 81.69 107 SER A N 1
ATOM 815 C CA . SER A 1 107 ? 5.285 -2.652 1.287 1.00 81.69 107 SER A CA 1
ATOM 816 C C . SER A 1 107 ? 6.685 -2.148 0.912 1.00 81.69 107 SER A C 1
ATOM 818 O O . SER A 1 107 ? 7.081 -2.205 -0.253 1.00 81.69 107 SER A O 1
ATOM 820 N N . ALA A 1 108 ? 7.484 -1.741 1.904 1.00 76.69 108 ALA A N 1
ATOM 821 C CA . ALA A 1 108 ? 8.865 -1.304 1.710 1.00 76.69 108 ALA A CA 1
ATOM 822 C C . ALA A 1 108 ? 9.768 -2.427 1.167 1.00 76.69 108 ALA A C 1
ATOM 824 O O . ALA A 1 108 ? 10.599 -2.178 0.294 1.00 76.69 108 ALA A O 1
ATOM 825 N N . SER A 1 109 ? 9.585 -3.669 1.630 1.00 83.00 109 SER A N 1
ATOM 826 C CA . SER A 1 109 ? 10.292 -4.841 1.099 1.00 83.00 109 SER A CA 1
ATOM 827 C C . SER A 1 109 ? 9.969 -5.072 -0.381 1.00 83.00 109 SER A C 1
ATOM 829 O O . SER A 1 109 ? 10.877 -5.292 -1.185 1.00 83.00 109 SER A O 1
ATOM 831 N N . LEU A 1 110 ? 8.696 -4.940 -0.761 1.00 79.56 110 LEU A N 1
ATOM 832 C CA . LEU A 1 110 ? 8.254 -5.061 -2.147 1.00 79.56 110 LEU A CA 1
ATOM 833 C C . LEU A 1 110 ? 8.848 -3.946 -3.032 1.00 79.56 110 LEU A C 1
ATOM 835 O O . LEU A 1 110 ? 9.321 -4.215 -4.135 1.00 79.56 110 LEU A O 1
ATOM 839 N N . LEU A 1 111 ? 8.868 -2.703 -2.533 1.00 80.19 111 LEU A N 1
ATOM 840 C CA . LEU A 1 111 ? 9.488 -1.542 -3.192 1.00 80.19 111 LEU A CA 1
ATOM 841 C C . LEU A 1 111 ? 10.992 -1.743 -3.416 1.00 80.19 111 LEU A C 1
ATOM 843 O O . LEU A 1 111 ? 11.500 -1.470 -4.504 1.00 80.19 111 LEU A O 1
ATOM 847 N N . ALA A 1 112 ? 11.708 -2.251 -2.411 1.00 79.50 112 ALA A N 1
ATOM 848 C CA . ALA A 1 112 ? 13.133 -2.553 -2.525 1.00 79.50 112 ALA A CA 1
ATOM 849 C C . ALA A 1 112 ? 13.400 -3.667 -3.552 1.00 79.50 112 ALA A C 1
ATOM 851 O O . ALA A 1 112 ? 14.318 -3.549 -4.367 1.00 79.50 112 ALA A O 1
ATOM 852 N N . ALA A 1 113 ? 12.572 -4.718 -3.563 1.00 80.88 113 ALA A N 1
ATOM 853 C CA . ALA A 1 113 ? 12.649 -5.780 -4.562 1.00 80.88 113 ALA A CA 1
ATOM 854 C C . ALA A 1 113 ? 12.416 -5.245 -5.985 1.00 80.88 113 ALA A C 1
ATOM 856 O O . ALA A 1 113 ? 13.130 -5.633 -6.910 1.00 80.88 113 ALA A O 1
ATOM 857 N N . LEU A 1 114 ? 11.492 -4.298 -6.164 1.00 73.56 114 LEU A N 1
ATOM 858 C CA . LEU A 1 114 ? 11.317 -3.609 -7.441 1.00 73.56 114 LEU A CA 1
ATOM 859 C C . LEU A 1 114 ? 12.523 -2.788 -7.854 1.00 73.56 114 LEU A C 1
ATOM 861 O O . LEU A 1 114 ? 12.947 -2.888 -8.999 1.00 73.56 114 LEU A O 1
ATOM 865 N N . GLY A 1 115 ? 13.054 -1.964 -6.950 1.00 76.75 115 GLY A N 1
ATOM 866 C CA . GLY A 1 115 ? 14.236 -1.156 -7.238 1.00 76.75 115 GLY A CA 1
ATOM 867 C C . GLY A 1 115 ? 15.387 -2.036 -7.722 1.00 76.75 115 GLY A C 1
ATOM 868 O O . GLY A 1 115 ? 16.066 -1.697 -8.689 1.00 76.75 115 GLY A O 1
ATOM 869 N N . ALA A 1 116 ? 15.535 -3.223 -7.128 1.00 77.19 116 ALA A N 1
ATOM 870 C CA . ALA A 1 116 ? 16.497 -4.222 -7.571 1.00 77.19 116 ALA A CA 1
ATOM 871 C C . ALA A 1 116 ? 16.183 -4.802 -8.966 1.00 77.19 116 ALA A C 1
ATOM 873 O O . ALA A 1 116 ? 17.107 -5.009 -9.751 1.00 77.19 116 ALA A O 1
ATOM 874 N N . VAL A 1 117 ? 14.913 -5.057 -9.304 1.00 75.50 117 VAL A N 1
ATOM 875 C CA . VAL A 1 117 ? 14.503 -5.555 -10.635 1.00 75.50 117 VAL A CA 1
ATOM 876 C C . VAL A 1 117 ? 14.670 -4.482 -11.717 1.00 75.50 117 VAL A C 1
ATOM 878 O O . VAL A 1 117 ? 15.225 -4.775 -12.773 1.00 75.50 117 VAL A O 1
ATOM 881 N N . LEU A 1 118 ? 14.264 -3.241 -11.443 1.00 71.19 118 LEU A N 1
ATOM 882 C CA . LEU A 1 118 ? 14.431 -2.088 -12.335 1.00 71.19 118 LEU A CA 1
ATOM 883 C C . LEU A 1 118 ? 15.914 -1.777 -12.566 1.00 71.19 118 LEU A C 1
ATOM 885 O O . LEU A 1 118 ? 16.330 -1.553 -13.699 1.00 71.19 118 LEU A O 1
ATOM 889 N N . GLY A 1 119 ? 16.724 -1.834 -11.504 1.00 68.69 119 GLY A N 1
ATOM 890 C CA . GLY A 1 119 ? 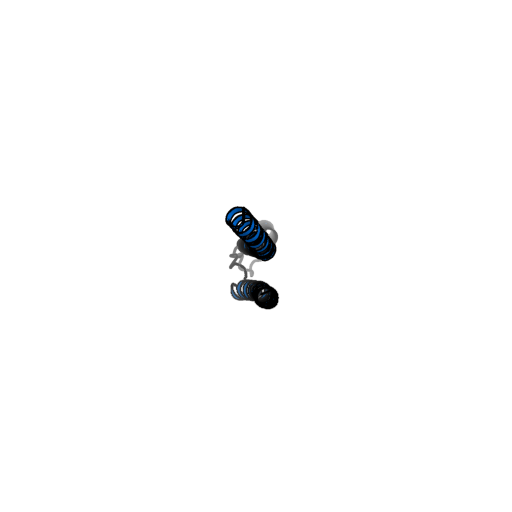18.175 -1.680 -11.590 1.00 68.69 119 GLY A CA 1
ATOM 891 C C . GLY A 1 119 ? 18.857 -2.814 -12.360 1.00 68.69 119 GLY A C 1
ATOM 892 O O . GLY A 1 119 ? 19.858 -2.576 -13.022 1.00 68.69 119 GLY A O 1
ATOM 893 N N . LYS A 1 120 ? 18.308 -4.037 -12.327 1.00 58.44 120 LYS A N 1
ATOM 894 C CA . LYS A 1 120 ? 18.803 -5.167 -13.135 1.00 58.44 120 LYS A CA 1
ATOM 895 C C . LYS A 1 120 ? 18.390 -5.113 -14.604 1.00 58.44 120 LYS A C 1
ATOM 897 O O . LYS A 1 120 ? 19.058 -5.741 -15.417 1.00 58.44 120 LYS A O 1
ATOM 902 N N . GLN A 1 121 ? 17.288 -4.443 -14.938 1.00 55.31 121 GLN A N 1
ATOM 903 C CA . GLN A 1 121 ? 16.855 -4.269 -16.328 1.00 55.31 121 GLN A CA 1
ATOM 904 C C . GLN A 1 121 ? 17.583 -3.121 -17.040 1.00 55.31 121 GLN A C 1
ATOM 906 O O . GLN A 1 121 ? 17.339 -2.914 -18.233 1.00 55.31 121 GLN A O 1
ATOM 911 N N . TRP A 1 122 ? 18.443 -2.366 -16.340 1.00 50.50 122 TRP A N 1
ATOM 912 C CA . TRP A 1 122 ? 19.152 -1.234 -16.924 1.00 50.50 122 TRP A CA 1
ATOM 913 C C . TRP A 1 122 ? 20.465 -1.579 -17.607 1.00 50.50 122 TRP A C 1
ATOM 915 O O . TRP A 1 122 ? 21.272 -2.336 -17.029 1.00 50.50 122 TRP A O 1
#

Sequence (122 aa):
DRETRFWKKYLEEADNYDRDFIRKNGSNVEGVLIFAGLFSAVSASFLGSIRSDLQPNPTDTTNALLMMLVNANNNSALSNQSLGIPVWDGPSTAVVSSQILGYAGLSASLLAALGAVLGKQW